Protein AF-A0A945FHS0-F1 (afdb_monomer_lite)

Sequence (137 aa):
MIIPPSGHFTPVALDKYFNENHEQLEGFFGEKDQLDDFLGNQSVLGLPFELGEAKENNGILLDKDAVEIDLGGVMATYVVVLHVVEDRNTNYLDGFADFAKDGNELGDHVSDYALEYEGGDVHATPILRRFAIQQPH

Radius of gyration: 17.31 Å; chains: 1; bounding box: 37×34×47 Å

Structure (mmCIF, N/CA/C/O backbone):
data_AF-A0A945FHS0-F1
#
_entry.id   AF-A0A945FHS0-F1
#
loop_
_atom_site.group_PDB
_atom_site.id
_atom_site.type_symbol
_atom_site.label_atom_id
_atom_site.label_alt_id
_atom_site.label_comp_id
_atom_site.label_asym_id
_atom_site.label_entity_id
_atom_site.label_seq_id
_atom_site.pdbx_PDB_ins_code
_atom_site.Cartn_x
_atom_site.Cartn_y
_atom_site.Cartn_z
_atom_site.occupancy
_atom_site.B_iso_or_equiv
_atom_site.auth_seq_id
_atom_site.auth_comp_id
_atom_site.auth_asym_id
_atom_site.auth_atom_id
_atom_site.pdbx_PDB_model_num
ATOM 1 N N . MET A 1 1 ? -6.548 18.131 -12.242 1.00 54.78 1 MET A N 1
ATOM 2 C CA . MET A 1 1 ? -7.804 18.603 -11.611 1.00 54.78 1 MET A CA 1
ATOM 3 C C . MET A 1 1 ? -7.788 18.086 -10.186 1.00 54.78 1 MET A C 1
ATOM 5 O O . MET A 1 1 ? -7.634 16.886 -10.029 1.00 54.78 1 MET A O 1
ATOM 9 N N . ILE A 1 2 ? -7.856 18.954 -9.175 1.00 71.00 2 ILE A N 1
ATOM 10 C CA . ILE A 1 2 ? -7.838 18.521 -7.769 1.00 71.00 2 ILE A CA 1
ATOM 11 C C . ILE A 1 2 ? -9.260 18.093 -7.399 1.00 71.00 2 ILE A C 1
ATOM 13 O O . ILE A 1 2 ? -10.179 18.910 -7.456 1.00 71.00 2 ILE A O 1
ATOM 17 N N . ILE A 1 3 ? -9.444 16.811 -7.083 1.00 83.00 3 ILE A N 1
ATOM 18 C CA . ILE A 1 3 ? -10.727 16.255 -6.641 1.00 83.00 3 ILE A CA 1
ATOM 19 C C . ILE A 1 3 ? -10.733 16.285 -5.105 1.00 83.00 3 ILE A C 1
ATOM 21 O O . ILE A 1 3 ? -9.821 15.717 -4.495 1.00 83.00 3 ILE A O 1
ATOM 25 N N . PRO A 1 4 ? -11.711 16.951 -4.463 1.00 88.56 4 PRO A N 1
ATOM 26 C CA . PRO A 1 4 ? -11.765 17.018 -3.008 1.00 88.56 4 PRO A CA 1
ATOM 27 C C . PRO A 1 4 ? -11.999 15.625 -2.400 1.00 88.56 4 PRO A C 1
ATOM 29 O O . PRO A 1 4 ? -12.658 14.794 -3.033 1.00 88.56 4 PRO A O 1
ATOM 32 N N . PRO A 1 5 ? -11.499 15.368 -1.179 1.00 91.94 5 PRO A N 1
ATOM 33 C CA . PRO A 1 5 ? -11.716 14.096 -0.508 1.00 91.94 5 PRO A CA 1
ATOM 34 C C . PRO A 1 5 ? -13.201 13.896 -0.189 1.00 91.94 5 PRO A C 1
ATOM 36 O O . PRO A 1 5 ? -13.895 14.802 0.280 1.00 91.94 5 PRO A O 1
ATOM 39 N N . SER A 1 6 ? -13.692 12.690 -0.447 1.00 93.06 6 SER A N 1
ATOM 40 C CA . SER A 1 6 ? -15.053 12.274 -0.136 1.00 93.06 6 SER A CA 1
ATOM 41 C C . SER A 1 6 ? -15.215 12.033 1.364 1.00 93.06 6 SER A C 1
ATOM 43 O O . SER A 1 6 ? -14.459 11.277 1.967 1.00 93.06 6 SER A O 1
ATOM 45 N N . GLY A 1 7 ? -16.268 12.604 1.954 1.00 93.12 7 GLY A N 1
ATOM 46 C CA . GLY A 1 7 ? -16.622 12.383 3.362 1.00 93.12 7 GLY A CA 1
ATOM 47 C C . GLY A 1 7 ? -17.204 10.996 3.670 1.00 93.12 7 GLY A C 1
ATOM 48 O O . GLY A 1 7 ? -17.595 10.748 4.805 1.00 93.12 7 GLY A O 1
ATOM 49 N N . HIS A 1 8 ? -17.303 10.104 2.677 1.00 93.81 8 HIS A N 1
ATOM 50 C CA . HIS A 1 8 ? -17.759 8.719 2.861 1.00 93.81 8 HIS A CA 1
ATOM 51 C C . HIS A 1 8 ? -16.632 7.743 3.216 1.00 93.81 8 HIS A C 1
ATOM 53 O O . HIS A 1 8 ? -16.905 6.569 3.454 1.00 93.81 8 HIS A O 1
ATOM 59 N N . PHE A 1 9 ? -15.387 8.218 3.239 1.00 93.75 9 PHE A N 1
ATOM 60 C CA . PHE A 1 9 ? -14.217 7.427 3.591 1.00 93.75 9 PHE A CA 1
ATOM 61 C C . PHE A 1 9 ? -13.570 7.999 4.845 1.00 93.75 9 PHE A C 1
ATOM 63 O O . PHE A 1 9 ? -13.535 9.214 5.049 1.00 93.75 9 PHE A O 1
ATOM 70 N N . THR A 1 10 ? -13.046 7.110 5.678 1.00 92.31 10 THR A N 1
ATOM 71 C CA . THR A 1 10 ? -12.241 7.463 6.843 1.00 92.31 10 THR A CA 1
ATOM 72 C C . THR A 1 10 ? -10.850 6.889 6.616 1.00 92.31 10 THR A C 1
ATOM 74 O O . THR A 1 10 ? -10.745 5.669 6.470 1.00 92.31 10 THR A O 1
ATOM 77 N N . PRO A 1 11 ? -9.804 7.728 6.516 1.00 92.69 11 PRO A N 1
ATOM 78 C CA . PRO A 1 11 ? -8.447 7.226 6.395 1.00 92.69 11 PRO A CA 1
ATOM 79 C C . PRO A 1 11 ? -8.043 6.497 7.681 1.00 92.69 11 PRO A C 1
ATOM 81 O O . PRO A 1 11 ? -8.501 6.832 8.775 1.00 92.69 11 PRO A O 1
ATOM 84 N N . VAL A 1 12 ? -7.200 5.480 7.528 1.00 91.38 12 VAL A N 1
ATOM 85 C CA . VAL A 1 12 ? -6.602 4.738 8.639 1.00 91.38 12 VAL A CA 1
ATOM 86 C C . VAL A 1 12 ? -5.119 5.071 8.654 1.00 91.38 12 VAL A C 1
ATOM 88 O O . VAL A 1 12 ? -4.436 4.835 7.659 1.00 91.38 12 VAL A O 1
ATOM 91 N N . ALA A 1 13 ? -4.637 5.609 9.773 1.00 90.62 13 ALA A N 1
ATOM 92 C CA . ALA A 1 13 ? -3.221 5.871 9.978 1.00 90.62 13 ALA A CA 1
ATOM 93 C C . ALA A 1 13 ? -2.442 4.548 10.027 1.00 90.62 13 ALA A C 1
ATOM 95 O O . ALA A 1 13 ? -2.788 3.636 10.787 1.00 90.62 13 ALA A O 1
ATOM 96 N N . LEU A 1 14 ? -1.398 4.444 9.205 1.00 92.44 14 LEU A N 1
ATOM 97 C CA . LEU A 1 14 ? -0.549 3.253 9.099 1.00 92.44 14 LEU A CA 1
ATOM 98 C C . LEU A 1 14 ? 0.873 3.478 9.630 1.00 92.44 14 LEU A C 1
ATOM 100 O O . LEU A 1 14 ? 1.711 2.589 9.514 1.00 92.44 14 LEU A O 1
ATOM 104 N N . ASP A 1 15 ? 1.135 4.626 10.252 1.00 92.50 15 ASP A N 1
ATOM 105 C CA . ASP A 1 15 ? 2.448 5.061 10.739 1.00 92.50 15 ASP A CA 1
ATOM 106 C C . ASP A 1 15 ? 3.145 4.012 11.612 1.00 92.50 15 ASP A C 1
ATOM 108 O O . ASP A 1 15 ? 4.319 3.705 11.411 1.00 92.50 15 ASP A O 1
ATOM 112 N N . LYS A 1 16 ? 2.398 3.373 12.519 1.00 93.25 16 LYS A N 1
ATOM 113 C CA . LYS A 1 16 ? 2.927 2.325 13.406 1.00 93.25 16 LYS A CA 1
ATOM 114 C C . LYS A 1 16 ? 3.327 1.027 12.687 1.00 93.25 16 LYS A C 1
ATOM 116 O O . LYS A 1 16 ? 3.954 0.172 13.308 1.00 93.25 16 LYS A O 1
ATOM 121 N N . TYR A 1 17 ? 2.933 0.862 11.425 1.00 93.81 17 TYR A N 1
ATOM 122 C CA . TYR A 1 17 ? 3.217 -0.313 10.598 1.00 93.81 17 TYR A CA 1
ATOM 123 C C . TYR A 1 17 ? 4.287 -0.058 9.535 1.00 93.81 17 TYR A C 1
ATOM 125 O O . TYR A 1 17 ? 4.720 -1.012 8.889 1.00 93.81 17 TYR A O 1
ATOM 133 N N . PHE A 1 18 ? 4.719 1.192 9.333 1.00 93.19 18 PHE A N 1
ATOM 134 C CA . PHE A 1 18 ? 5.738 1.498 8.334 1.00 93.19 18 PHE A CA 1
ATOM 135 C C . PHE A 1 18 ? 7.075 0.846 8.692 1.00 93.19 18 PHE A C 1
ATOM 137 O O . PHE A 1 18 ? 7.632 1.045 9.774 1.00 93.19 18 PHE A O 1
ATOM 144 N N . ASN A 1 19 ? 7.603 0.065 7.755 1.00 92.56 19 ASN A N 1
ATOM 145 C CA . ASN A 1 19 ? 8.814 -0.734 7.930 1.00 92.56 19 ASN A CA 1
ATOM 146 C C . ASN A 1 19 ? 9.921 -0.366 6.934 1.00 92.56 19 ASN A C 1
ATOM 148 O O . ASN A 1 19 ? 11.038 -0.847 7.096 1.00 92.56 19 ASN A O 1
ATOM 152 N N . GLU A 1 20 ? 9.632 0.502 5.963 1.00 90.62 20 GLU A N 1
ATOM 153 C CA . GLU A 1 20 ? 10.572 0.882 4.917 1.00 90.62 20 GLU A CA 1
ATOM 154 C C . GLU A 1 20 ? 10.403 2.351 4.515 1.00 90.62 20 GLU A C 1
ATOM 156 O O . GLU A 1 20 ? 9.310 2.926 4.605 1.00 90.62 20 GLU A O 1
ATOM 161 N N . ASN A 1 21 ? 11.496 2.958 4.059 1.00 88.50 21 ASN A N 1
ATOM 162 C CA . ASN A 1 21 ? 11.485 4.260 3.410 1.00 88.50 21 ASN A CA 1
ATOM 163 C C . ASN A 1 21 ? 11.465 4.061 1.891 1.00 88.50 21 ASN A C 1
ATOM 165 O O . ASN A 1 21 ? 12.408 3.526 1.309 1.00 88.50 21 ASN A O 1
ATOM 169 N N . HIS A 1 22 ? 10.412 4.540 1.229 1.00 80.88 22 HIS A N 1
ATOM 170 C CA . HIS A 1 22 ? 10.244 4.332 -0.207 1.00 80.88 22 HIS A CA 1
ATOM 171 C C . HIS A 1 22 ? 11.383 4.933 -1.052 1.00 80.88 22 HIS A C 1
ATOM 173 O O . HIS A 1 22 ? 11.676 4.412 -2.124 1.00 80.88 22 HIS A O 1
ATOM 179 N N . GLU A 1 23 ? 12.053 5.998 -0.589 1.00 80.69 23 GLU A N 1
ATOM 180 C CA . GLU A 1 23 ? 13.186 6.611 -1.303 1.00 80.69 23 GLU A CA 1
ATOM 181 C C . GLU A 1 23 ? 14.422 5.694 -1.330 1.00 80.69 23 GLU A C 1
ATOM 183 O O . GLU A 1 23 ? 15.324 5.885 -2.151 1.00 80.69 23 GLU A O 1
ATOM 188 N N . GLN A 1 24 ? 14.478 4.722 -0.413 1.00 83.25 24 GLN A N 1
ATOM 189 C CA . GLN A 1 24 ? 15.572 3.763 -0.266 1.00 83.25 24 GLN A CA 1
ATOM 190 C C . GLN A 1 24 ? 15.314 2.448 -1.008 1.00 83.25 24 GLN A C 1
ATOM 192 O O . GLN A 1 24 ? 16.226 1.626 -1.100 1.00 83.25 24 GLN A O 1
ATOM 197 N N . LEU A 1 25 ? 14.112 2.253 -1.561 1.00 82.19 25 LEU A N 1
ATOM 198 C CA . LEU A 1 25 ? 13.776 1.048 -2.309 1.00 82.19 25 LEU A CA 1
ATOM 199 C C . LEU A 1 25 ? 14.637 0.929 -3.572 1.00 82.19 25 LEU A C 1
ATOM 201 O O . LEU A 1 25 ? 14.675 1.820 -4.425 1.00 82.19 25 LEU A O 1
ATOM 205 N N . GLU A 1 26 ? 15.312 -0.211 -3.702 1.00 78.31 26 GLU A N 1
ATOM 206 C CA . GLU A 1 26 ? 15.948 -0.624 -4.950 1.00 78.31 26 GLU A CA 1
ATOM 207 C C . GLU A 1 26 ? 14.894 -1.242 -5.878 1.00 78.31 26 GLU A C 1
ATOM 209 O O . GLU A 1 26 ? 14.093 -2.066 -5.445 1.00 78.31 26 GLU A O 1
ATOM 214 N N . GLY A 1 27 ? 14.898 -0.865 -7.158 1.00 74.19 27 GLY A N 1
ATOM 215 C CA . GLY A 1 27 ? 13.966 -1.390 -8.159 1.00 74.19 27 GLY A CA 1
ATOM 216 C C . GLY A 1 27 ? 13.440 -0.313 -9.100 1.00 74.19 27 GLY A C 1
ATOM 217 O O . GLY A 1 27 ? 13.833 0.855 -9.027 1.00 74.19 27 GLY A O 1
ATOM 218 N N . PHE A 1 28 ? 12.555 -0.713 -10.009 1.00 69.88 28 PHE A N 1
ATOM 219 C CA . PHE A 1 28 ? 11.880 0.212 -10.918 1.00 69.88 28 PHE A CA 1
ATOM 220 C C . PHE A 1 28 ? 10.544 0.655 -10.316 1.00 69.88 28 PHE A C 1
ATOM 222 O O . PHE A 1 28 ? 9.546 -0.035 -10.446 1.00 69.88 28 PHE A O 1
ATOM 229 N N . PHE A 1 29 ? 10.501 1.807 -9.654 1.00 72.75 29 PHE A N 1
ATOM 230 C CA . PHE A 1 29 ? 9.268 2.369 -9.090 1.00 72.75 29 PHE A CA 1
ATOM 231 C C . PHE A 1 29 ? 8.993 3.735 -9.724 1.00 72.75 29 PHE A C 1
ATOM 233 O O . PHE A 1 29 ? 9.232 4.762 -9.096 1.00 72.75 29 PHE A O 1
ATOM 240 N N . GLY A 1 30 ? 8.556 3.750 -10.989 1.00 60.09 30 GLY A N 1
ATOM 241 C CA . GLY A 1 30 ? 8.331 4.966 -11.770 1.00 60.09 30 GLY A CA 1
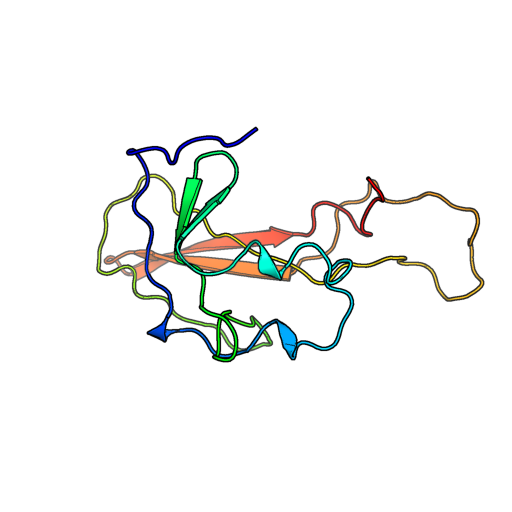ATOM 242 C C . GLY A 1 30 ? 9.577 5.844 -11.940 1.00 60.09 30 GLY A C 1
ATOM 243 O O . GLY A 1 30 ? 10.631 5.630 -11.341 1.00 60.09 30 GLY A O 1
ATOM 244 N N . GLU A 1 31 ? 9.486 6.874 -12.780 1.00 54.56 31 GLU A N 1
ATOM 245 C CA . GLU A 1 31 ? 10.444 7.977 -12.673 1.00 54.56 31 GLU A CA 1
ATOM 246 C C . GLU A 1 31 ? 10.234 8.657 -11.312 1.00 54.56 31 GLU A C 1
ATOM 248 O O . GLU A 1 31 ? 9.102 8.958 -10.931 1.00 54.56 31 GLU A O 1
ATOM 253 N N . LYS A 1 32 ? 11.330 8.913 -10.585 1.00 51.41 32 LYS A N 1
ATOM 254 C CA . LYS A 1 32 ? 11.350 9.537 -9.246 1.00 51.41 32 LYS A CA 1
ATOM 255 C C . LYS A 1 32 ? 10.589 10.874 -9.152 1.00 51.41 32 LYS A C 1
ATOM 257 O O . LYS A 1 32 ? 10.312 11.339 -8.054 1.00 51.41 32 LYS A O 1
ATOM 262 N N . ASP A 1 33 ? 10.225 11.466 -10.287 1.00 43.53 33 ASP A N 1
ATOM 263 C CA . ASP A 1 33 ? 9.689 12.819 -10.431 1.00 43.53 33 ASP A CA 1
ATOM 264 C C . ASP A 1 33 ? 8.203 12.986 -10.035 1.00 43.53 33 ASP A C 1
ATOM 266 O O . ASP A 1 33 ? 7.673 14.088 -10.155 1.00 43.53 33 ASP A O 1
ATOM 270 N N . GLN A 1 34 ? 7.513 11.940 -9.555 1.00 52.47 34 GLN A N 1
ATOM 271 C CA . GLN A 1 34 ? 6.118 12.037 -9.070 1.00 52.47 34 GLN A CA 1
ATOM 272 C C . GLN A 1 34 ? 5.913 11.583 -7.615 1.00 52.47 34 GLN A C 1
ATOM 274 O O . GLN A 1 34 ? 4.785 11.606 -7.131 1.00 52.47 34 GLN A O 1
ATOM 279 N N . LEU A 1 35 ? 6.966 11.149 -6.914 1.00 51.91 35 LEU A N 1
ATOM 280 C CA . LEU A 1 35 ? 6.837 10.515 -5.593 1.00 51.91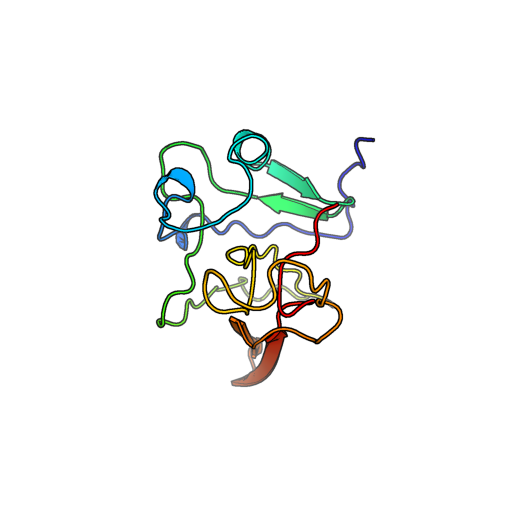 35 LEU A CA 1
ATOM 281 C C . LEU A 1 35 ? 6.789 11.522 -4.435 1.00 51.91 35 LEU A C 1
ATOM 283 O O . LEU A 1 35 ? 6.043 11.303 -3.482 1.00 51.91 35 LEU A O 1
ATOM 287 N N . ASP A 1 36 ? 7.475 12.664 -4.563 1.00 51.88 36 ASP A N 1
ATOM 288 C CA . ASP A 1 36 ? 7.423 13.768 -3.586 1.00 51.88 36 ASP A CA 1
ATOM 289 C C . ASP A 1 36 ? 5.995 14.334 -3.405 1.00 51.88 36 ASP A C 1
ATOM 291 O O . ASP A 1 36 ? 5.688 14.950 -2.382 1.00 51.88 36 ASP A O 1
ATOM 295 N N . ASP A 1 37 ? 5.103 14.092 -4.374 1.00 62.72 37 ASP A N 1
ATOM 296 C CA . ASP A 1 37 ? 3.693 14.492 -4.330 1.00 62.72 37 ASP A CA 1
ATOM 297 C C . ASP A 1 37 ? 2.821 13.559 -3.457 1.00 62.72 37 ASP A C 1
ATOM 299 O O . ASP A 1 37 ? 1.684 13.915 -3.141 1.00 62.72 37 ASP A O 1
ATOM 303 N N . PHE A 1 38 ? 3.325 12.392 -3.029 1.00 76.81 38 PHE A N 1
ATOM 304 C CA . PHE A 1 38 ? 2.571 11.379 -2.272 1.00 76.81 38 PHE A CA 1
ATOM 305 C C . PHE A 1 38 ? 3.050 11.220 -0.822 1.00 76.81 38 PHE A C 1
ATOM 307 O O . PHE A 1 38 ? 3.244 10.111 -0.327 1.00 76.81 38 PHE A O 1
ATOM 314 N N . LEU A 1 39 ? 3.193 12.338 -0.114 1.00 86.69 39 LEU A N 1
ATOM 315 C CA . LEU A 1 39 ? 3.504 12.363 1.318 1.00 86.69 39 LEU A CA 1
ATOM 316 C C . LEU A 1 39 ? 2.356 12.966 2.130 1.00 86.69 39 LEU A C 1
ATOM 318 O O . LEU A 1 39 ? 1.618 13.827 1.640 1.00 86.69 39 LEU A O 1
ATOM 322 N N . GLY A 1 40 ? 2.213 12.533 3.381 1.00 89.56 40 GLY A N 1
ATOM 323 C CA . GLY A 1 40 ? 1.198 13.047 4.298 1.00 89.56 40 GLY A CA 1
ATOM 324 C C . GLY A 1 40 ? -0.241 12.843 3.801 1.00 89.56 40 GLY A C 1
ATOM 325 O O . GLY A 1 40 ? -0.589 11.825 3.201 1.00 89.56 40 GLY A O 1
ATOM 326 N N . ASN A 1 41 ? -1.113 13.821 4.059 1.00 90.94 41 ASN A N 1
ATOM 327 C CA . ASN A 1 41 ? -2.533 13.738 3.704 1.00 90.94 41 ASN A CA 1
ATOM 328 C C . ASN A 1 41 ? -2.763 13.914 2.199 1.00 90.94 41 ASN A C 1
ATOM 330 O O . ASN A 1 41 ? -2.618 15.019 1.674 1.00 90.94 41 ASN A O 1
ATOM 334 N N . GLN A 1 42 ? -3.221 12.854 1.534 1.00 89.44 42 GLN A N 1
ATOM 335 C CA . GLN A 1 42 ? -3.433 12.825 0.089 1.00 89.44 42 GLN A CA 1
ATOM 336 C C . GLN A 1 42 ? -4.871 12.478 -0.301 1.00 89.44 42 GLN A C 1
ATOM 338 O O . GLN A 1 42 ? -5.606 11.818 0.431 1.00 89.44 42 GLN A O 1
ATOM 343 N N . SER A 1 43 ? -5.276 12.932 -1.491 1.00 90.38 43 SER A N 1
ATOM 344 C CA . SER A 1 43 ? -6.556 12.581 -2.118 1.00 90.38 43 SER A CA 1
ATOM 345 C C . SER A 1 43 ? -6.298 11.984 -3.495 1.00 90.38 43 SER A C 1
ATOM 347 O O . SER A 1 43 ? -5.943 12.697 -4.434 1.00 90.38 43 SER A O 1
ATOM 349 N N . VAL A 1 44 ? -6.516 10.677 -3.636 1.00 87.44 44 VAL A N 1
ATOM 350 C CA . VAL A 1 44 ? -6.352 9.964 -4.909 1.00 87.44 44 VAL A CA 1
ATOM 351 C C . VAL A 1 44 ? -7.733 9.672 -5.474 1.00 87.44 44 VAL A C 1
ATOM 353 O O . VAL A 1 44 ? -8.510 8.924 -4.888 1.00 87.44 44 VAL A O 1
ATOM 356 N N . LEU A 1 45 ? -8.076 10.303 -6.601 1.00 87.94 45 LEU A N 1
ATOM 357 C CA . LEU A 1 45 ? -9.404 10.191 -7.228 1.00 87.94 45 LEU A CA 1
ATOM 358 C C . LEU A 1 45 ? -10.576 10.528 -6.274 1.00 87.94 45 LEU A C 1
ATOM 360 O O . LEU A 1 45 ? -11.688 10.037 -6.453 1.00 87.94 45 LEU A O 1
ATOM 364 N N . GLY A 1 46 ? -10.339 11.383 -5.270 1.00 90.81 46 GLY A N 1
ATOM 365 C CA . GLY A 1 46 ? -11.325 11.752 -4.246 1.00 90.81 46 GLY A CA 1
ATOM 366 C C . GLY A 1 46 ? -11.363 10.824 -3.025 1.00 90.81 46 GLY A C 1
ATOM 367 O O . GLY A 1 46 ? -12.206 11.020 -2.150 1.00 90.81 46 GLY A O 1
ATOM 368 N N . LEU A 1 47 ? -10.477 9.828 -2.944 1.00 92.62 47 LEU A N 1
ATOM 369 C CA . LEU A 1 47 ? -10.315 8.956 -1.781 1.00 92.62 47 LEU A CA 1
ATOM 370 C C . LEU A 1 47 ? -9.197 9.496 -0.874 1.00 92.62 47 LEU A C 1
ATOM 372 O O . LEU A 1 47 ? -8.082 9.683 -1.367 1.00 92.62 47 LEU A O 1
ATOM 376 N N . PRO A 1 48 ? -9.475 9.770 0.414 1.00 93.75 48 PRO A N 1
ATOM 377 C CA . PRO A 1 48 ? -8.473 10.264 1.348 1.00 93.75 48 PRO A CA 1
ATOM 378 C C . PRO A 1 48 ? -7.536 9.144 1.817 1.00 93.75 48 PRO A C 1
ATOM 380 O O . PRO A 1 48 ? -7.997 8.061 2.179 1.00 93.75 48 PRO A O 1
ATOM 383 N N . PHE A 1 49 ? -6.239 9.440 1.877 1.00 92.56 49 PHE A N 1
ATOM 384 C CA . PHE A 1 49 ? -5.201 8.576 2.434 1.00 92.56 49 PHE A CA 1
ATOM 385 C C . PHE A 1 49 ? -4.268 9.379 3.346 1.00 92.56 49 PHE A C 1
ATOM 387 O O . PHE A 1 49 ? -3.943 10.528 3.049 1.00 92.56 49 PHE A O 1
ATOM 394 N N . GLU A 1 50 ? -3.829 8.752 4.435 1.00 92.69 50 GLU A N 1
ATOM 395 C CA . GLU A 1 50 ? -2.767 9.250 5.312 1.00 92.69 50 GLU A CA 1
ATOM 396 C C . GLU A 1 50 ? -1.479 8.499 4.967 1.00 92.69 50 GLU A C 1
ATOM 398 O O . GLU A 1 50 ? -1.304 7.340 5.344 1.00 92.69 50 GLU A O 1
ATOM 403 N N . LEU A 1 51 ? -0.615 9.131 4.172 1.00 90.50 51 LEU A N 1
ATOM 404 C CA . LEU A 1 51 ? 0.674 8.577 3.762 1.00 90.50 51 LEU A CA 1
ATOM 405 C C . LEU A 1 51 ? 1.775 9.018 4.728 1.00 90.50 51 LEU A C 1
ATOM 407 O O . LEU A 1 51 ? 1.608 9.979 5.482 1.00 90.50 51 LEU A O 1
ATOM 411 N N . GLY A 1 52 ? 2.904 8.309 4.717 1.00 89.44 52 GLY A N 1
ATOM 412 C CA . GLY A 1 52 ? 4.042 8.671 5.553 1.00 89.44 52 GLY A CA 1
ATOM 413 C C . GLY A 1 52 ? 4.700 9.988 5.142 1.00 89.44 52 GLY A C 1
ATOM 414 O O . GLY A 1 52 ? 4.415 10.562 4.090 1.00 89.44 52 GLY A O 1
ATOM 415 N N . GLU A 1 53 ? 5.586 10.473 6.005 1.00 89.31 53 GLU A N 1
ATOM 416 C CA . GLU A 1 53 ? 6.339 11.712 5.806 1.00 89.31 53 GLU A CA 1
ATOM 417 C C . GLU A 1 53 ? 7.705 11.439 5.153 1.00 89.31 53 GLU A C 1
ATOM 419 O O . GLU A 1 53 ? 8.197 10.308 5.113 1.00 89.31 53 GLU A O 1
ATOM 424 N N . ALA A 1 54 ? 8.352 12.483 4.632 1.00 85.44 54 ALA A N 1
ATOM 425 C CA . ALA A 1 54 ? 9.698 12.351 4.074 1.00 85.44 54 ALA A CA 1
ATOM 426 C C . ALA A 1 54 ? 10.726 11.947 5.148 1.00 85.44 54 ALA A C 1
ATOM 428 O O . ALA A 1 54 ? 10.632 12.370 6.301 1.00 85.44 54 ALA A O 1
ATOM 429 N N . LYS A 1 55 ? 11.786 11.241 4.726 1.00 77.38 55 LYS A N 1
ATOM 430 C CA . LYS A 1 55 ? 12.995 10.923 5.526 1.00 77.38 55 LYS A CA 1
ATOM 431 C C . LYS A 1 55 ? 12.797 10.014 6.748 1.00 77.38 55 LYS A C 1
ATOM 433 O O . LYS A 1 55 ? 13.768 9.772 7.458 1.00 77.38 55 LYS A O 1
ATOM 438 N N . GLU A 1 56 ? 11.604 9.473 6.942 1.00 83.25 56 GLU A N 1
ATOM 439 C CA . GLU A 1 56 ? 11.296 8.399 7.890 1.00 83.25 56 GLU A CA 1
ATOM 440 C C . GLU A 1 56 ? 10.847 7.149 7.115 1.00 83.25 56 GLU A C 1
ATOM 442 O O . GLU A 1 56 ? 10.698 7.189 5.889 1.00 83.25 56 GLU A O 1
ATOM 447 N N . ASN A 1 57 ? 10.602 6.040 7.816 1.00 90.69 57 ASN A N 1
ATOM 448 C CA . ASN A 1 57 ? 9.818 4.959 7.222 1.00 90.69 57 ASN A CA 1
ATOM 449 C C . ASN A 1 57 ? 8.425 5.500 6.889 1.00 90.69 57 ASN A C 1
ATOM 451 O O . ASN A 1 57 ? 7.749 6.073 7.744 1.00 90.69 57 ASN A O 1
ATOM 455 N N . ASN A 1 58 ? 8.013 5.335 5.639 1.00 89.94 58 ASN A N 1
ATOM 456 C CA . ASN A 1 58 ? 6.818 5.974 5.093 1.00 89.94 58 ASN A CA 1
ATOM 457 C C . ASN A 1 58 ? 5.981 5.046 4.209 1.00 89.94 58 ASN A C 1
ATOM 459 O O . ASN A 1 58 ? 5.008 5.485 3.596 1.00 89.94 58 ASN A O 1
ATOM 463 N N . GLY A 1 59 ? 6.339 3.763 4.178 1.00 90.06 59 GLY A N 1
ATOM 464 C CA . GLY A 1 59 ? 5.589 2.719 3.508 1.00 90.06 59 GLY A CA 1
ATOM 465 C C . GLY A 1 59 ? 5.658 1.391 4.252 1.00 90.06 59 GLY A C 1
ATOM 466 O O . GLY A 1 59 ? 6.481 1.178 5.147 1.00 90.06 59 GLY A O 1
ATOM 467 N N . ILE A 1 60 ? 4.757 0.495 3.859 1.00 92.06 60 ILE A N 1
ATOM 468 C CA . ILE A 1 60 ? 4.785 -0.912 4.247 1.00 92.06 60 ILE A CA 1
ATOM 469 C C . ILE A 1 60 ? 5.313 -1.688 3.043 1.00 92.06 60 ILE A C 1
ATOM 471 O O . ILE A 1 60 ? 4.605 -1.862 2.050 1.00 92.06 60 ILE A O 1
ATOM 475 N N . LEU A 1 61 ? 6.556 -2.146 3.125 1.00 91.00 61 LEU A N 1
ATOM 476 C CA . LEU A 1 61 ? 7.113 -3.096 2.181 1.00 91.00 61 LEU A CA 1
ATOM 477 C C . LEU A 1 61 ? 6.578 -4.492 2.510 1.00 91.00 61 LEU A C 1
ATOM 479 O O . LEU A 1 61 ? 6.782 -5.011 3.610 1.00 91.00 61 LEU A O 1
ATOM 483 N N . LEU A 1 62 ? 5.904 -5.096 1.535 1.00 89.75 62 LEU A N 1
ATOM 484 C CA . LEU A 1 62 ? 5.405 -6.466 1.602 1.00 89.75 62 LEU A CA 1
ATOM 485 C C . LEU A 1 62 ? 6.446 -7.417 0.990 1.00 89.75 62 LEU A C 1
ATOM 487 O O . LEU A 1 62 ? 6.259 -7.915 -0.118 1.00 89.75 62 LEU A O 1
ATOM 491 N N . ASP A 1 63 ? 7.557 -7.648 1.697 1.00 82.38 63 ASP A N 1
ATOM 492 C CA . ASP A 1 63 ? 8.575 -8.630 1.299 1.00 82.38 63 ASP A CA 1
ATOM 493 C C . ASP A 1 63 ? 8.545 -9.855 2.222 1.00 82.38 63 ASP A C 1
ATOM 495 O O . ASP A 1 63 ? 9.132 -9.862 3.301 1.00 82.38 63 ASP A O 1
ATOM 499 N N . LYS A 1 64 ? 7.871 -10.912 1.751 1.00 72.31 64 LYS A N 1
ATOM 500 C CA . LYS A 1 64 ? 7.749 -12.267 2.338 1.00 72.31 64 LYS A CA 1
ATOM 501 C C . LYS A 1 64 ? 6.987 -12.381 3.659 1.00 72.31 64 LYS A C 1
ATOM 503 O O . LYS A 1 64 ? 6.223 -13.335 3.795 1.00 72.31 64 LYS A O 1
ATOM 508 N N . ASP A 1 65 ? 7.170 -11.461 4.598 1.00 85.12 65 ASP A N 1
ATOM 509 C CA . ASP A 1 65 ? 6.484 -11.504 5.890 1.00 85.12 65 ASP A CA 1
ATOM 510 C C . ASP A 1 65 ? 5.116 -10.816 5.820 1.00 85.12 65 ASP A C 1
ATOM 512 O O . ASP A 1 65 ? 4.951 -9.749 5.223 1.00 85.12 65 ASP A O 1
ATOM 516 N N . ALA A 1 66 ? 4.114 -11.444 6.437 1.00 90.69 66 ALA A N 1
ATOM 517 C CA . ALA A 1 66 ? 2.782 -10.866 6.538 1.00 90.69 66 ALA A CA 1
ATOM 518 C C . ALA A 1 66 ? 2.788 -9.681 7.513 1.00 90.69 66 ALA A C 1
ATOM 520 O O . ALA A 1 66 ? 3.374 -9.753 8.595 1.00 90.69 66 ALA A O 1
ATOM 521 N N . VAL A 1 67 ? 2.093 -8.607 7.141 1.00 93.44 67 VAL A N 1
ATOM 522 C CA . VAL A 1 67 ? 1.877 -7.443 8.004 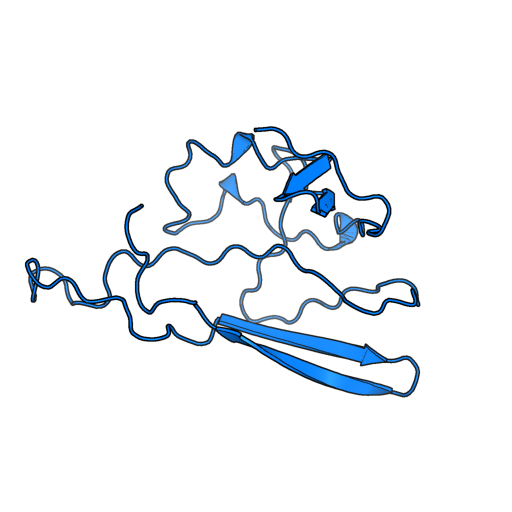1.00 93.44 67 VAL A CA 1
ATOM 523 C C . VAL A 1 67 ? 0.427 -7.446 8.464 1.00 93.44 67 VAL A C 1
ATOM 525 O O . VAL A 1 67 ? -0.492 -7.369 7.651 1.00 93.44 67 VAL A O 1
ATOM 528 N N . GLU A 1 68 ? 0.225 -7.535 9.775 1.00 94.12 68 GLU A N 1
ATOM 529 C CA . GLU A 1 68 ? -1.100 -7.516 10.391 1.00 94.12 68 GLU A CA 1
ATOM 530 C C . GLU A 1 68 ? -1.479 -6.090 10.793 1.00 94.12 68 GLU A C 1
ATOM 532 O O . GLU A 1 68 ? -0.818 -5.460 11.622 1.00 94.12 68 GLU A O 1
ATOM 537 N N . ILE A 1 69 ? -2.564 -5.580 10.206 1.00 93.44 69 ILE A N 1
ATOM 538 C CA . ILE A 1 69 ? -3.073 -4.230 10.454 1.00 93.44 69 ILE A CA 1
ATOM 539 C C . ILE A 1 69 ? -4.363 -4.338 11.265 1.00 93.44 69 ILE A C 1
ATOM 541 O O . ILE A 1 69 ? -5.380 -4.837 10.789 1.00 93.44 69 ILE A O 1
ATOM 545 N N . ASP A 1 70 ? -4.327 -3.819 12.488 1.00 92.31 70 ASP A N 1
ATOM 546 C CA . ASP A 1 70 ? -5.497 -3.688 13.345 1.00 92.31 70 ASP A CA 1
ATOM 547 C C . ASP A 1 70 ? -6.286 -2.445 12.931 1.00 92.31 70 ASP A C 1
ATOM 549 O O . ASP A 1 70 ? -5.837 -1.308 13.111 1.00 92.31 70 ASP A O 1
ATOM 553 N N . LEU A 1 71 ? -7.478 -2.682 12.387 1.00 90.31 71 LEU A N 1
ATOM 554 C CA . LEU A 1 71 ? -8.416 -1.643 11.970 1.00 90.31 71 LEU A CA 1
ATOM 555 C C . LEU A 1 71 ? -9.277 -1.121 13.137 1.00 90.31 71 LEU A C 1
ATOM 557 O O . LEU A 1 71 ? -10.167 -0.301 12.928 1.00 90.31 71 LEU A O 1
ATOM 561 N N . GLY A 1 72 ? -9.053 -1.586 14.369 1.00 86.56 72 GLY A N 1
ATOM 562 C CA . GLY A 1 72 ? -9.730 -1.088 15.566 1.00 86.56 72 GLY A CA 1
ATOM 563 C C . GLY A 1 72 ? -11.219 -1.438 15.631 1.00 86.56 72 GLY A C 1
ATOM 564 O O . GLY A 1 72 ? -11.998 -0.695 16.227 1.00 86.56 72 GLY A O 1
ATOM 565 N N . GLY A 1 73 ? -11.635 -2.533 14.987 1.00 83.12 73 GLY A N 1
ATOM 566 C CA . GLY A 1 73 ? -13.031 -2.990 14.981 1.00 83.12 73 GLY A CA 1
ATOM 567 C C . GLY A 1 73 ? -14.000 -2.084 14.211 1.00 83.12 73 GLY A C 1
ATOM 568 O O . GLY A 1 73 ? -15.205 -2.113 14.463 1.00 83.12 73 GLY A O 1
ATOM 569 N N . VAL A 1 74 ? -13.503 -1.253 13.289 1.00 86.25 74 VAL A N 1
ATOM 570 C CA . VAL A 1 74 ? -14.358 -0.411 12.439 1.00 86.25 74 VAL A CA 1
ATOM 571 C C . VAL A 1 74 ? -15.292 -1.244 11.562 1.00 86.25 74 VAL A C 1
ATOM 573 O O . VAL A 1 74 ? -14.913 -2.260 10.982 1.00 86.25 74 VAL A O 1
ATOM 576 N N . MET A 1 75 ? -16.529 -0.767 11.412 1.00 89.75 75 MET A N 1
ATOM 577 C CA . MET A 1 75 ? -17.483 -1.324 10.456 1.00 89.75 75 MET A CA 1
ATOM 578 C C . MET A 1 75 ? -17.394 -0.563 9.135 1.00 89.75 75 MET A C 1
ATOM 580 O O . MET A 1 75 ? -17.641 0.642 9.092 1.00 89.75 75 MET A O 1
ATOM 584 N N . ALA A 1 76 ? -17.105 -1.273 8.048 1.00 90.56 76 ALA A N 1
ATOM 585 C CA . ALA A 1 76 ? -17.057 -0.708 6.707 1.00 90.56 76 ALA A CA 1
ATOM 586 C C . ALA A 1 76 ? -17.687 -1.662 5.686 1.00 90.56 76 ALA A C 1
ATOM 588 O O . ALA A 1 76 ? -17.691 -2.878 5.865 1.00 90.56 76 ALA A O 1
ATOM 589 N N . THR A 1 77 ? -18.216 -1.109 4.594 1.00 92.06 77 THR A N 1
ATOM 590 C CA . THR A 1 77 ? -18.650 -1.910 3.435 1.00 92.06 77 THR A CA 1
ATOM 591 C C . THR A 1 77 ? -17.468 -2.290 2.546 1.00 92.06 77 THR A C 1
ATOM 593 O O . THR A 1 77 ? -17.482 -3.348 1.924 1.00 92.06 77 THR A O 1
ATOM 596 N N . TYR A 1 78 ? -16.445 -1.435 2.498 1.00 91.06 78 TYR A N 1
ATOM 597 C CA . TYR A 1 78 ? -15.242 -1.625 1.698 1.00 91.06 78 TYR A CA 1
ATOM 598 C C . TYR A 1 78 ? -14.018 -1.203 2.500 1.00 91.06 78 TYR A C 1
ATOM 600 O O . TYR A 1 78 ? -14.053 -0.189 3.197 1.00 91.06 78 TYR A O 1
ATOM 608 N N . VAL A 1 79 ? -12.933 -1.952 2.335 1.00 92.56 79 VAL A N 1
ATOM 609 C CA . VAL A 1 79 ? -11.585 -1.539 2.723 1.00 92.56 79 VAL A CA 1
ATOM 610 C C . VAL A 1 79 ? -10.838 -1.245 1.431 1.00 92.56 79 VAL A C 1
ATOM 612 O O . VAL A 1 79 ? -10.816 -2.079 0.526 1.00 92.56 79 VAL A O 1
ATOM 615 N N . VAL A 1 80 ? -10.280 -0.043 1.320 1.00 93.06 80 VAL A N 1
ATOM 616 C CA . VAL A 1 80 ? -9.524 0.381 0.140 1.00 93.06 80 VAL A CA 1
ATOM 617 C C . VAL A 1 80 ? -8.075 0.561 0.549 1.00 93.06 80 VAL A C 1
ATOM 619 O O . VAL A 1 80 ? -7.782 1.324 1.465 1.00 93.06 80 VAL A O 1
ATOM 622 N N . VAL A 1 81 ? -7.180 -0.136 -0.142 1.00 92.25 81 VAL A N 1
ATOM 623 C CA . VAL A 1 81 ? -5.737 -0.074 0.092 1.00 92.25 81 VAL A CA 1
ATOM 624 C C . VAL A 1 81 ? -5.086 0.614 -1.101 1.00 92.25 81 VAL A C 1
ATOM 626 O O . VAL A 1 81 ? -5.338 0.235 -2.247 1.00 92.25 81 VAL A O 1
ATOM 629 N N . LEU A 1 82 ? -4.258 1.624 -0.835 1.00 90.50 82 LEU A N 1
ATOM 630 C CA . LEU A 1 82 ? -3.363 2.192 -1.837 1.00 90.50 82 LEU A CA 1
ATOM 631 C C . LEU A 1 82 ? -2.088 1.345 -1.869 1.00 90.50 82 LEU A C 1
ATOM 633 O O . LEU A 1 82 ? -1.389 1.245 -0.865 1.00 90.50 82 LEU A O 1
ATOM 637 N N . HIS A 1 83 ? -1.809 0.718 -3.008 1.00 88.81 83 HIS A N 1
ATOM 638 C CA . HIS A 1 83 ? -0.694 -0.210 -3.176 1.00 88.81 83 HIS A CA 1
ATOM 639 C C . HIS A 1 83 ? 0.050 0.114 -4.468 1.00 88.81 83 HIS A C 1
ATOM 641 O O . HIS A 1 83 ? -0.560 0.229 -5.532 1.00 88.81 83 HIS A O 1
ATOM 647 N N . VAL A 1 84 ? 1.369 0.242 -4.356 1.00 84.50 84 VAL A N 1
ATOM 648 C 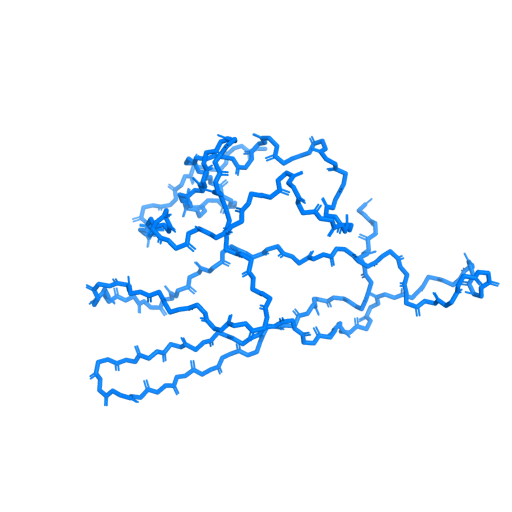CA . VAL A 1 84 ? 2.296 0.388 -5.477 1.00 84.50 84 VAL A CA 1
ATOM 649 C C . VAL A 1 84 ? 3.102 -0.896 -5.621 1.00 84.50 84 VAL A C 1
ATOM 651 O O . VAL A 1 84 ? 3.577 -1.455 -4.638 1.00 84.50 84 VAL A O 1
ATOM 654 N N . VAL A 1 85 ? 3.259 -1.351 -6.858 1.00 83.88 85 VAL A N 1
ATOM 655 C CA . VAL A 1 85 ? 4.052 -2.528 -7.214 1.00 83.88 85 VAL A CA 1
ATOM 656 C C . VAL A 1 85 ? 5.190 -2.068 -8.117 1.00 83.88 85 VAL A C 1
ATOM 658 O O . VAL A 1 85 ? 4.974 -1.198 -8.953 1.00 83.88 85 VAL A O 1
ATOM 661 N N . GLU A 1 86 ? 6.369 -2.678 -7.982 1.00 83.31 86 GLU A N 1
ATOM 662 C CA . GLU A 1 86 ? 7.512 -2.428 -8.869 1.00 83.31 86 GLU A CA 1
ATOM 663 C C . GLU A 1 86 ? 7.129 -2.589 -10.353 1.00 83.31 86 GLU A C 1
ATOM 665 O O . GLU A 1 86 ? 6.567 -3.615 -10.767 1.00 83.31 86 GLU A O 1
ATOM 670 N N . ASP A 1 87 ? 7.473 -1.599 -11.167 1.00 78.50 87 ASP A N 1
ATOM 671 C CA . ASP A 1 87 ? 7.315 -1.606 -12.612 1.00 78.50 87 ASP A CA 1
ATOM 672 C C . ASP A 1 87 ? 8.100 -2.753 -13.255 1.00 78.50 87 ASP A C 1
ATOM 674 O O . ASP A 1 87 ? 9.202 -3.126 -12.857 1.00 78.50 87 ASP A O 1
ATOM 678 N N . ARG A 1 88 ? 7.527 -3.313 -14.322 1.00 78.50 88 ARG A N 1
ATOM 679 C CA . ARG A 1 88 ? 8.211 -4.272 -15.196 1.00 78.50 88 ARG A CA 1
ATOM 680 C C . ARG A 1 88 ? 8.238 -3.711 -16.603 1.00 78.50 88 ARG A C 1
ATOM 682 O O . ARG A 1 88 ? 7.225 -3.753 -17.287 1.00 78.50 88 ARG A O 1
ATOM 689 N N . ASN A 1 89 ? 9.388 -3.207 -17.036 1.00 71.81 89 ASN A N 1
ATOM 690 C CA . ASN A 1 89 ? 9.524 -2.577 -18.355 1.00 71.81 89 ASN A CA 1
ATOM 691 C C . ASN A 1 89 ? 9.453 -3.580 -19.516 1.00 71.81 89 ASN A C 1
ATOM 693 O O . ASN A 1 89 ? 9.058 -3.223 -20.622 1.00 71.81 89 ASN A O 1
ATOM 697 N N . THR A 1 90 ? 9.838 -4.834 -19.278 1.00 71.00 90 THR A N 1
ATOM 698 C CA . THR A 1 90 ? 9.741 -5.922 -20.252 1.00 71.00 90 THR A CA 1
ATOM 699 C C . THR A 1 90 ? 9.675 -7.266 -19.529 1.00 71.00 90 THR A C 1
ATOM 701 O O . THR A 1 90 ? 10.221 -7.419 -18.436 1.00 71.00 90 THR A O 1
ATOM 704 N N . ASN A 1 91 ? 8.998 -8.238 -20.132 1.00 68.88 91 ASN A N 1
ATOM 705 C CA . ASN A 1 91 ? 9.035 -9.650 -19.751 1.00 68.88 91 ASN A CA 1
ATOM 706 C C . ASN A 1 91 ? 9.926 -10.472 -20.703 1.00 68.88 91 ASN A C 1
ATOM 708 O O . ASN A 1 91 ? 10.071 -11.681 -20.522 1.00 68.88 91 ASN A O 1
ATOM 712 N N . TYR A 1 92 ? 10.519 -9.829 -21.713 1.00 68.19 92 TYR A N 1
ATOM 713 C CA . TYR A 1 92 ? 11.468 -10.445 -22.628 1.00 68.19 92 TYR A CA 1
ATOM 714 C C . TYR A 1 92 ? 12.888 -10.418 -22.059 1.00 68.19 92 TYR A C 1
ATOM 716 O O . TYR A 1 92 ? 13.260 -9.535 -21.285 1.00 68.19 92 TYR A O 1
ATOM 724 N N . LEU A 1 93 ? 13.696 -11.394 -22.475 1.00 64.75 93 LEU A N 1
ATOM 725 C CA . LEU A 1 93 ? 15.138 -11.363 -22.249 1.00 64.75 93 LEU A CA 1
ATOM 726 C C . LEU A 1 93 ? 15.763 -10.195 -23.018 1.00 64.75 93 LEU A C 1
ATOM 728 O O . LEU A 1 93 ? 15.317 -9.868 -24.117 1.00 64.75 93 LEU A O 1
ATOM 732 N N . ASP A 1 94 ? 16.821 -9.619 -22.455 1.00 65.19 94 ASP A N 1
ATOM 733 C CA . ASP A 1 94 ? 17.565 -8.525 -23.082 1.00 65.19 94 ASP A CA 1
ATOM 734 C C . ASP A 1 94 ? 18.056 -8.912 -24.494 1.00 65.19 94 ASP A C 1
ATOM 736 O O . ASP A 1 94 ? 18.646 -9.981 -24.691 1.00 65.19 94 ASP A O 1
ATOM 740 N N . GLY A 1 95 ? 17.770 -8.060 -25.484 1.00 69.19 95 GLY A N 1
ATOM 741 C CA . GLY A 1 95 ? 18.069 -8.284 -26.903 1.00 69.19 95 GLY A CA 1
ATOM 742 C C . GLY A 1 95 ? 17.138 -9.264 -27.633 1.00 69.19 95 GLY A C 1
ATOM 743 O O . GLY A 1 95 ? 17.462 -9.703 -28.744 1.00 69.19 95 GLY A O 1
ATOM 744 N N . PHE A 1 96 ? 16.014 -9.664 -27.031 1.00 61.44 96 PHE A N 1
ATOM 745 C CA . PHE A 1 96 ? 15.039 -10.569 -27.634 1.00 61.44 96 PHE A CA 1
ATOM 746 C C . PHE A 1 96 ? 13.677 -9.890 -27.783 1.00 61.44 96 PHE A C 1
ATOM 748 O O . PHE A 1 96 ? 13.104 -9.394 -26.822 1.00 61.44 96 PHE A O 1
ATOM 755 N N . ALA A 1 97 ? 13.122 -9.927 -28.998 1.00 63.91 97 ALA A N 1
ATOM 756 C CA . ALA A 1 97 ? 11.820 -9.333 -29.309 1.00 63.91 97 ALA A CA 1
ATOM 757 C C . ALA A 1 97 ? 11.692 -7.834 -28.944 1.00 63.91 97 ALA A C 1
ATOM 759 O O . ALA A 1 97 ? 10.587 -7.362 -28.704 1.00 63.91 97 ALA A O 1
ATOM 760 N N . ASP A 1 98 ? 12.786 -7.063 -29.025 1.00 63.50 98 ASP A N 1
ATOM 761 C CA . ASP A 1 98 ? 12.858 -5.610 -28.740 1.00 63.50 98 ASP A CA 1
ATOM 762 C C . ASP A 1 98 ? 11.862 -4.736 -29.540 1.00 63.50 98 ASP A C 1
ATOM 764 O O . ASP A 1 98 ? 11.681 -3.549 -29.275 1.00 63.50 98 ASP A O 1
ATOM 768 N N . PHE A 1 99 ? 11.230 -5.314 -30.564 1.00 57.41 99 PHE A N 1
ATOM 769 C CA . PHE A 1 99 ? 10.236 -4.690 -31.439 1.00 57.41 99 PHE A CA 1
ATOM 770 C C . PHE A 1 99 ? 8.793 -5.138 -31.151 1.00 57.41 99 PHE A C 1
ATOM 772 O O . PHE A 1 99 ? 7.855 -4.595 -31.741 1.00 57.41 99 PHE A O 1
ATOM 779 N N . ALA A 1 100 ? 8.594 -6.149 -30.303 1.00 58.88 100 ALA A N 1
ATOM 780 C CA . ALA A 1 100 ? 7.282 -6.671 -29.962 1.00 58.88 100 ALA A CA 1
ATOM 781 C C . ALA A 1 100 ? 6.646 -5.801 -28.874 1.00 58.88 100 ALA A C 1
ATOM 783 O O . ALA A 1 100 ? 7.190 -5.627 -27.789 1.00 58.88 100 ALA A O 1
ATOM 784 N N . LYS A 1 101 ? 5.461 -5.261 -29.165 1.00 58.31 101 LYS A N 1
ATOM 785 C CA . LYS A 1 101 ? 4.594 -4.660 -28.151 1.00 58.31 101 LYS A CA 1
ATOM 786 C C . LYS A 1 101 ? 3.604 -5.722 -27.708 1.00 58.31 101 LYS A C 1
ATOM 788 O O . LYS A 1 101 ? 2.588 -5.912 -28.370 1.00 58.31 101 LYS A O 1
ATOM 793 N N . ASP A 1 102 ? 3.916 -6.411 -26.624 1.00 62.03 102 ASP A N 1
ATOM 794 C CA . ASP A 1 102 ? 2.930 -7.204 -25.898 1.00 62.03 102 ASP A CA 1
ATOM 795 C C . ASP A 1 102 ? 2.829 -6.680 -24.468 1.00 62.03 102 ASP A C 1
ATOM 797 O O . ASP A 1 102 ? 3.788 -6.122 -23.950 1.00 62.03 102 ASP A O 1
ATOM 801 N N . GLY A 1 103 ? 1.656 -6.781 -23.860 1.00 61.09 103 GLY A N 1
ATOM 802 C CA . GLY A 1 103 ? 1.390 -6.198 -22.544 1.00 61.09 103 GLY A CA 1
ATOM 803 C C . GLY A 1 103 ? -0.082 -6.151 -22.160 1.00 61.09 103 GLY A C 1
ATOM 804 O O . GLY A 1 103 ? -0.430 -5.441 -21.226 1.00 61.09 103 GLY A O 1
ATOM 805 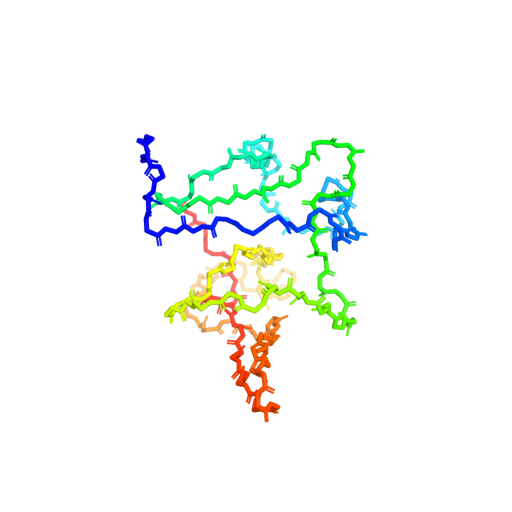N N . ASN A 1 104 ? -0.954 -6.860 -22.883 1.00 67.56 104 ASN A N 1
ATOM 806 C CA . ASN A 1 104 ? -2.369 -6.989 -22.517 1.00 67.56 104 ASN A CA 1
ATOM 807 C C . ASN A 1 104 ? -2.657 -8.265 -21.714 1.00 67.56 104 ASN A C 1
ATOM 809 O O . ASN A 1 104 ? -3.789 -8.468 -21.275 1.00 67.56 104 ASN A O 1
ATOM 813 N N . GLU A 1 105 ? -1.660 -9.130 -21.539 1.00 75.62 105 GLU A N 1
ATOM 814 C CA . GLU A 1 105 ? -1.759 -10.280 -20.649 1.00 75.62 105 GLU A CA 1
ATOM 815 C C . GLU A 1 105 ? -1.867 -9.807 -19.196 1.00 75.62 105 GLU A C 1
ATOM 817 O O . GLU A 1 105 ? -1.197 -8.849 -18.797 1.00 75.62 105 GLU A O 1
ATOM 822 N N . LEU A 1 106 ? -2.716 -10.476 -18.408 1.00 75.31 106 LEU A N 1
ATOM 823 C CA . LEU A 1 106 ? -2.767 -10.272 -16.960 1.00 75.31 106 LEU A CA 1
ATOM 824 C C . LEU A 1 106 ? -1.389 -10.563 -16.377 1.00 75.31 106 LEU A C 1
ATOM 826 O O . LEU A 1 106 ? -0.746 -11.539 -16.762 1.00 75.31 106 LEU A O 1
ATOM 830 N N . GLY A 1 107 ? -0.938 -9.709 -15.467 1.00 80.81 107 GLY A N 1
ATOM 831 C CA . GLY A 1 107 ? 0.339 -9.934 -14.819 1.00 80.81 107 GLY A CA 1
ATOM 832 C C . GLY A 1 107 ? 0.218 -10.857 -13.616 1.00 80.81 107 GLY A C 1
ATOM 833 O O . GLY A 1 107 ? -0.867 -11.295 -13.228 1.00 80.81 107 GLY A O 1
ATOM 834 N N . ASP A 1 108 ? 1.373 -11.148 -13.031 1.00 86.31 108 ASP A N 1
ATOM 835 C CA . ASP A 1 108 ? 1.477 -12.122 -11.954 1.00 86.31 108 ASP A CA 1
ATOM 836 C C . ASP A 1 108 ? 0.788 -11.664 -10.663 1.00 86.31 108 ASP A C 1
ATOM 838 O O . ASP A 1 108 ? 0.495 -10.481 -10.446 1.00 86.31 108 ASP A O 1
ATOM 842 N N . HIS A 1 109 ? 0.585 -12.637 -9.778 1.00 90.75 109 HIS A N 1
ATOM 843 C CA . HIS A 1 109 ? 0.271 -12.411 -8.373 1.00 90.75 109 HIS A CA 1
ATOM 844 C C . HIS A 1 109 ? 1.376 -11.606 -7.684 1.00 90.75 109 HIS A C 1
ATOM 846 O O . HIS A 1 109 ? 2.562 -11.820 -7.944 1.00 90.75 109 HIS A O 1
ATOM 852 N N . VAL A 1 110 ? 0.972 -10.660 -6.835 1.00 89.19 110 VAL A N 1
ATOM 853 C CA . VAL A 1 110 ? 1.894 -9.791 -6.087 1.00 89.19 110 VAL A CA 1
ATOM 854 C C . VAL A 1 110 ? 1.700 -9.869 -4.582 1.00 89.19 110 VAL A C 1
ATOM 856 O O . VAL A 1 110 ? 2.652 -9.661 -3.841 1.00 89.19 110 VAL A O 1
ATOM 859 N N . SER A 1 111 ? 0.478 -10.123 -4.118 1.00 91.44 111 SER A N 1
ATOM 860 C CA . SER A 1 111 ? 0.153 -10.162 -2.695 1.00 91.44 111 SER A CA 1
ATOM 861 C C . SER A 1 111 ? -1.222 -10.788 -2.483 1.00 91.44 111 SER A C 1
ATOM 863 O O . SER A 1 111 ? -2.026 -10.849 -3.413 1.00 91.44 111 SER A O 1
ATOM 865 N N . ASP A 1 112 ? -1.511 -11.196 -1.254 1.00 93.75 112 ASP A N 1
ATOM 866 C CA . ASP A 1 112 ? -2.847 -11.575 -0.807 1.00 93.75 112 ASP A CA 1
ATOM 867 C C . ASP A 1 112 ? -3.278 -10.640 0.317 1.00 93.75 112 ASP A C 1
ATOM 869 O O . ASP A 1 112 ? -2.547 -10.443 1.287 1.00 93.75 112 ASP A O 1
ATOM 873 N N . TYR A 1 113 ? -4.482 -10.085 0.209 1.00 94.81 113 TYR A N 1
ATOM 874 C CA . TYR A 1 113 ? -5.095 -9.317 1.289 1.00 94.81 113 TYR A CA 1
ATOM 875 C C . TYR A 1 113 ? -6.138 -10.165 1.988 1.00 94.81 113 TYR A C 1
ATOM 877 O O . TYR A 1 113 ? -7.127 -10.566 1.375 1.00 94.81 113 TYR A O 1
ATOM 885 N N . ALA A 1 114 ? -5.915 -10.424 3.272 1.00 95.06 114 ALA A N 1
ATOM 886 C CA . ALA A 1 114 ? -6.824 -11.172 4.120 1.00 95.06 114 ALA A CA 1
ATOM 887 C C . ALA A 1 114 ? -7.509 -10.232 5.117 1.00 95.06 114 ALA A C 1
ATOM 889 O O . ALA A 1 114 ? -6.845 -9.514 5.859 1.00 95.06 114 ALA A O 1
ATOM 890 N N . LEU A 1 115 ? -8.842 -10.244 5.132 1.00 94.31 115 LEU A N 1
ATOM 891 C CA . LEU A 1 115 ? -9.643 -9.612 6.175 1.00 94.31 115 LEU A CA 1
ATOM 892 C C . LEU A 1 115 ? -10.079 -10.680 7.169 1.00 94.31 115 LEU A C 1
ATOM 894 O O . LEU A 1 115 ? -10.831 -11.584 6.805 1.00 94.31 115 LEU A O 1
ATOM 898 N N . GLU A 1 116 ? -9.609 -10.556 8.405 1.00 94.44 116 GLU A N 1
ATOM 899 C CA . GLU A 1 116 ? -10.081 -11.341 9.542 1.00 94.44 116 GLU A CA 1
ATOM 900 C C . GLU A 1 116 ? -11.177 -10.564 10.278 1.00 94.44 116 GLU A C 1
ATOM 902 O O . GLU A 1 116 ? -10.999 -9.409 10.671 1.00 94.44 116 GLU A O 1
ATOM 907 N N . TYR A 1 117 ? -12.341 -11.189 10.431 1.00 91.69 117 TYR A N 1
ATOM 908 C CA . TYR A 1 117 ? -13.477 -10.626 11.154 1.00 91.69 117 TYR A CA 1
ATOM 909 C C . TYR A 1 117 ? -13.440 -11.053 12.627 1.00 91.69 117 TYR A C 1
ATOM 911 O O . TYR A 1 117 ? -12.893 -12.097 12.961 1.00 91.69 117 TYR A O 1
ATOM 919 N N . GLU A 1 118 ? -14.115 -10.314 13.516 1.00 87.88 118 GLU A N 1
ATOM 920 C CA . GLU A 1 118 ? -14.171 -10.613 14.966 1.00 87.88 118 GLU A CA 1
ATOM 921 C C . GLU A 1 118 ? -14.651 -12.049 15.287 1.00 87.88 118 GLU A C 1
ATOM 923 O O . GLU A 1 118 ? -14.303 -12.618 16.318 1.00 87.88 118 GLU A O 1
ATOM 928 N N . GLY A 1 119 ? -15.424 -12.667 14.386 1.00 87.69 119 GLY A N 1
ATOM 929 C CA . GLY A 1 119 ? -15.863 -14.063 14.494 1.00 87.69 119 GLY A CA 1
ATOM 930 C C . GLY A 1 119 ? -14.808 -15.120 14.131 1.00 87.69 119 GLY A C 1
ATOM 931 O O . GLY A 1 119 ? -15.110 -16.307 14.228 1.00 87.69 119 GLY A O 1
ATOM 932 N N . GLY A 1 120 ? -13.608 -14.713 13.704 1.00 90.19 120 GLY A N 1
ATOM 933 C CA . GLY A 1 120 ? -12.525 -15.583 13.230 1.00 90.19 120 GLY A CA 1
ATOM 934 C C . GLY A 1 120 ? -12.648 -16.018 11.765 1.00 90.19 120 GLY A C 1
ATOM 935 O O . GLY A 1 120 ? -11.802 -16.762 11.271 1.00 90.19 120 GLY A O 1
ATOM 936 N N . ASP A 1 121 ? -13.692 -15.576 11.059 1.00 94.19 121 ASP A N 1
ATOM 937 C CA . ASP A 1 121 ? -13.800 -15.788 9.617 1.00 94.19 121 ASP A CA 1
ATOM 938 C C . ASP A 1 121 ? -12.731 -14.962 8.895 1.00 94.19 121 ASP A C 1
ATOM 940 O O . ASP A 1 121 ? -12.513 -13.794 9.220 1.00 94.19 121 ASP A O 1
ATOM 944 N N . VAL A 1 122 ? -12.100 -15.555 7.880 1.00 95.75 122 VAL A N 1
ATOM 945 C CA . VAL A 1 122 ? -11.064 -14.900 7.074 1.00 95.75 122 VAL A CA 1
ATOM 946 C C . VAL A 1 122 ? -11.471 -14.900 5.607 1.00 95.75 122 VAL A C 1
ATOM 948 O O . VAL A 1 122 ? -11.793 -15.946 5.037 1.00 95.75 122 VAL A O 1
ATOM 951 N N . HIS A 1 123 ? -11.424 -13.729 4.974 1.00 94.44 123 HIS A N 1
ATOM 952 C CA . HIS A 1 123 ? -11.631 -13.578 3.539 1.00 94.44 123 HIS A CA 1
ATOM 953 C C . HIS A 1 123 ? -10.362 -13.070 2.857 1.00 94.44 123 HIS A C 1
ATOM 955 O O . HIS A 1 123 ? -9.944 -11.941 3.096 1.00 94.44 123 HIS A O 1
ATOM 961 N N . ALA A 1 124 ? -9.773 -13.894 1.987 1.00 95.62 124 ALA A N 1
ATOM 962 C CA . ALA A 1 124 ? -8.573 -13.552 1.232 1.00 95.62 124 ALA A CA 1
ATOM 963 C C . ALA A 1 124 ? -8.906 -13.141 -0.210 1.00 95.62 124 ALA A C 1
ATOM 965 O O . ALA A 1 124 ? -9.682 -13.808 -0.895 1.00 95.62 124 ALA A O 1
ATOM 966 N N . THR A 1 125 ? -8.290 -12.056 -0.675 1.00 94.38 125 THR A N 1
ATOM 967 C CA . THR A 1 125 ? -8.366 -11.561 -2.051 1.00 94.38 125 THR A CA 1
ATOM 968 C C . THR A 1 125 ? -6.959 -11.502 -2.648 1.00 94.38 125 THR A C 1
ATOM 970 O O . THR A 1 125 ? -6.119 -10.776 -2.110 1.00 94.38 125 THR A O 1
ATOM 973 N N . PRO A 1 126 ? -6.689 -12.211 -3.761 1.00 93.31 126 PRO A N 1
ATOM 974 C CA . PRO A 1 126 ? -5.409 -12.105 -4.441 1.00 93.31 126 PRO A CA 1
ATOM 975 C C . PRO A 1 126 ? -5.306 -10.767 -5.167 1.00 93.31 126 PRO A C 1
ATOM 977 O O . PRO A 1 126 ? -6.229 -10.339 -5.867 1.00 93.31 126 PRO A O 1
ATOM 980 N N . ILE A 1 127 ? -4.151 -10.129 -5.042 1.00 90.38 127 ILE A N 1
ATOM 981 C CA . ILE A 1 127 ? -3.791 -8.930 -5.784 1.00 90.38 127 ILE A CA 1
ATOM 982 C C . ILE A 1 127 ? -2.907 -9.363 -6.946 1.00 90.38 127 ILE A C 1
ATOM 984 O O . ILE A 1 127 ? -1.854 -9.978 -6.766 1.00 90.38 127 ILE A O 1
ATOM 988 N N . LEU A 1 128 ? -3.366 -9.055 -8.156 1.00 88.69 128 LEU A N 1
ATOM 989 C CA . LEU A 1 128 ? -2.672 -9.350 -9.403 1.00 88.69 128 LEU A CA 1
ATOM 990 C C . LEU A 1 128 ? -2.252 -8.042 -10.061 1.00 88.69 128 LEU A C 1
ATOM 992 O O . LEU A 1 128 ? -2.970 -7.038 -9.992 1.00 88.69 128 LEU A O 1
ATOM 996 N N . ARG A 1 129 ? -1.127 -8.060 -10.771 1.00 84.81 129 ARG A N 1
ATOM 997 C CA . ARG A 1 129 ? -0.795 -6.967 -11.684 1.00 84.81 129 ARG A CA 1
ATOM 998 C C . ARG A 1 129 ? -1.858 -6.887 -12.775 1.00 84.81 129 ARG A C 1
ATOM 1000 O O . ARG A 1 129 ? -2.242 -7.892 -13.373 1.00 84.81 129 ARG A O 1
ATOM 1007 N N . ARG A 1 130 ? -2.285 -5.663 -13.095 1.00 77.25 130 ARG A N 1
ATOM 1008 C CA . ARG A 1 130 ? -3.216 -5.426 -14.207 1.00 77.25 130 ARG A CA 1
ATOM 1009 C C . ARG A 1 130 ? -2.653 -5.942 -15.5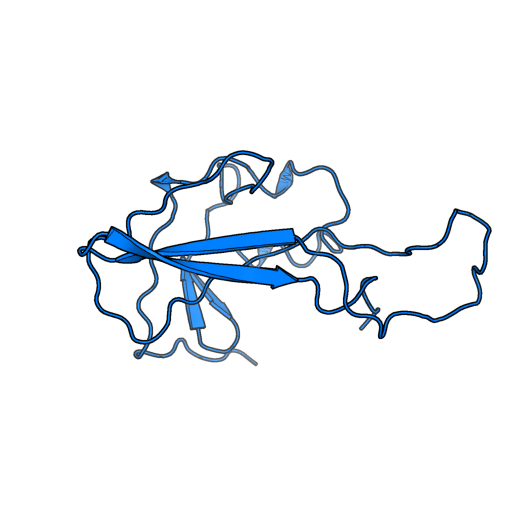35 1.00 77.25 130 ARG A C 1
ATOM 1011 O O . ARG A 1 130 ? -3.415 -6.484 -16.329 1.00 77.25 130 ARG A O 1
ATOM 1018 N N . PHE A 1 131 ? -1.346 -5.778 -15.739 1.00 78.81 131 PHE A N 1
ATOM 1019 C CA . PHE A 1 131 ? -0.626 -6.184 -16.942 1.00 78.81 131 PHE A CA 1
ATOM 1020 C C . PHE A 1 131 ? 0.690 -6.887 -16.593 1.00 78.81 131 PHE A C 1
ATOM 1022 O O . PHE A 1 131 ? 1.307 -6.586 -15.569 1.00 78.81 131 PHE A O 1
ATOM 1029 N N . ALA A 1 132 ? 1.131 -7.808 -17.452 1.00 77.19 132 ALA A N 1
ATOM 1030 C CA . ALA A 1 132 ? 2.402 -8.522 -17.303 1.00 77.19 132 ALA A CA 1
ATOM 1031 C C . ALA A 1 132 ? 3.628 -7.591 -17.339 1.00 77.19 132 ALA A C 1
ATOM 1033 O O . ALA A 1 132 ? 4.619 -7.850 -16.651 1.00 77.19 132 ALA A O 1
ATOM 1034 N N . ILE A 1 133 ? 3.530 -6.491 -18.091 1.00 75.69 133 ILE A N 1
ATOM 1035 C CA . ILE A 1 133 ? 4.507 -5.400 -18.132 1.00 75.69 133 ILE A CA 1
ATOM 1036 C C . ILE A 1 133 ? 3.803 -4.053 -17.946 1.00 75.69 133 ILE A C 1
ATOM 1038 O O . ILE A 1 133 ? 2.613 -3.924 -18.241 1.00 75.69 133 ILE A O 1
ATOM 1042 N N . GLN A 1 134 ? 4.536 -3.043 -17.484 1.00 71.00 134 GLN A N 1
ATOM 1043 C CA . GLN A 1 134 ? 4.039 -1.678 -17.395 1.00 71.00 134 GLN A CA 1
ATOM 1044 C C . GLN A 1 134 ? 3.857 -1.116 -18.808 1.00 71.00 134 GLN A C 1
ATOM 1046 O O . GLN A 1 134 ? 4.797 -1.062 -19.602 1.00 71.00 134 GLN A O 1
ATOM 1051 N N . GLN A 1 135 ? 2.633 -0.708 -19.138 1.00 62.34 135 GLN A N 1
ATOM 1052 C CA . GLN A 1 135 ? 2.363 -0.055 -20.414 1.00 62.34 135 GLN A CA 1
ATOM 1053 C C . GLN A 1 135 ? 2.738 1.431 -20.308 1.00 62.34 135 GLN A C 1
ATOM 1055 O O . GLN A 1 135 ? 2.275 2.092 -19.376 1.00 62.34 135 GLN A O 1
ATOM 1060 N N . PRO A 1 136 ? 3.545 1.979 -21.235 1.00 59.41 136 PRO A N 1
ATOM 1061 C CA . PRO A 1 136 ? 3.826 3.409 -21.252 1.00 59.41 136 PRO A CA 1
ATOM 1062 C C . PRO A 1 136 ? 2.531 4.193 -21.512 1.00 59.41 136 PRO A C 1
ATOM 1064 O O . PRO A 1 136 ? 1.741 3.812 -22.382 1.00 59.41 136 PRO A O 1
ATOM 1067 N N . HIS A 1 137 ? 2.321 5.254 -20.730 1.00 50.06 137 HIS A N 1
ATOM 1068 C CA . HIS A 1 137 ? 1.196 6.183 -20.869 1.00 50.06 137 HIS A CA 1
ATOM 1069 C C . HIS A 1 137 ? 1.319 7.079 -22.107 1.00 50.06 137 HIS A C 1
ATOM 1071 O O . HIS A 1 137 ? 2.455 7.473 -22.456 1.00 50.06 137 HIS A O 1
#

pLDDT: mean 82.14, std 12.87, range [43.53, 95.75]

Foldseek 3Di:
DDAAADPQDDEDDCPVQQDAAPVPDPAAQDDPVCVQVPAAWDADVNHTYGFHHPPDRTDHDPDPDDGDDDPPQDDDPDDDDDDGDGFAADPDDPPPPPVDDDKQDWAAWDDWDWDQHPVRDIDIDTDTHNINGDDDD

Secondary structure (DSSP, 8-state):
--PPPPTT------GGG--B-GGG--S--S-GGGTTTSSSEEEETTEEEEPPPTTS--B---SSS------TT---S-----------S-SSPTTSSTT-----S---EEEEEEEE-TTS-EEEEEEE-SSSSPPP-